Protein AF-A0A349R1I0-F1 (afdb_monomer_lite)

Secondary structure (DSSP, 8-state):
--HHHHHHHHHHHHHHHHHHHHHHHHHHHHHHHHH-TTGGG-GGGS--THHHHHHHHHHT--S-------

Radius of gyration: 22.54 Å; chains: 1; bounding box: 50×41×51 Å

Foldseek 3Di:
DPPVVVVVVVVVVVVVVVVVVVVVVVVQVVQCVVPNNPSVVPCVVDDDCVVVVVVVVVVPDDDDDDDDDD

pLDDT: mean 78.24, std 19.96, range [39.5, 98.31]

Structure (mmCIF, N/CA/C/O backbone):
data_AF-A0A349R1I0-F1
#
_entry.id   AF-A0A349R1I0-F1
#
loop_
_atom_site.group_PDB
_atom_site.id
_atom_site.type_symbol
_atom_site.label_atom_id
_atom_site.label_alt_id
_atom_site.label_comp_id
_atom_site.label_asym_id
_atom_site.label_entity_id
_atom_site.label_seq_id
_atom_site.pdbx_PDB_ins_code
_atom_site.Cartn_x
_atom_site.Cartn_y
_atom_site.Cartn_z
_atom_site.occupancy
_atom_site.B_iso_or_equiv
_atom_site.auth_seq_id
_atom_site.auth_comp_id
_atom_site.auth_asym_id
_atom_site.auth_atom_id
_atom_site.pdbx_PDB_model_num
ATOM 1 N N . MET A 1 1 ? -6.031 17.691 30.843 1.00 57.44 1 MET A N 1
ATOM 2 C CA . MET A 1 1 ? -5.980 18.201 29.453 1.00 57.44 1 MET A CA 1
ATOM 3 C C . MET A 1 1 ? -5.134 17.267 28.571 1.00 57.44 1 MET A C 1
ATOM 5 O O . MET A 1 1 ? -4.005 17.608 28.291 1.00 57.44 1 MET A O 1
ATOM 9 N N . TYR A 1 2 ? -5.622 16.071 28.194 1.00 60.47 2 TYR A N 1
ATOM 10 C CA . TYR A 1 2 ? -4.927 15.138 27.259 1.00 60.47 2 TYR A CA 1
ATOM 11 C C . TYR A 1 2 ? -5.856 14.082 26.616 1.00 60.47 2 TYR A C 1
ATOM 13 O O . TYR A 1 2 ? -5.467 13.383 25.684 1.00 60.47 2 TYR A O 1
ATOM 21 N N . CYS A 1 3 ? -7.100 13.947 27.088 1.00 63.84 3 CYS A N 1
ATOM 22 C CA . CYS A 1 3 ? -8.033 12.934 26.586 1.00 63.84 3 CYS A CA 1
ATOM 23 C C . CYS A 1 3 ? -8.590 13.250 25.185 1.00 63.84 3 CYS A C 1
ATOM 25 O O . CYS A 1 3 ? -8.939 12.326 24.456 1.00 63.84 3 CYS A O 1
ATOM 27 N N . PHE A 1 4 ? -8.636 14.531 24.799 1.00 64.56 4 PHE A N 1
ATOM 28 C CA . PHE A 1 4 ? -9.176 14.982 23.512 1.00 64.56 4 PHE A CA 1
ATOM 29 C C . PHE A 1 4 ? -8.277 14.597 22.319 1.00 64.56 4 PHE A C 1
ATOM 31 O O . PHE A 1 4 ? -8.765 14.016 21.353 1.00 64.56 4 PHE A O 1
ATOM 38 N N . ASP A 1 5 ? -6.955 14.797 22.422 1.00 80.12 5 ASP A N 1
ATOM 39 C CA . ASP A 1 5 ? -5.992 14.435 21.360 1.00 80.12 5 ASP A CA 1
ATOM 40 C C . ASP A 1 5 ? -5.950 12.922 21.099 1.00 80.12 5 ASP A C 1
ATOM 42 O O . ASP A 1 5 ? -5.868 12.472 19.959 1.00 80.12 5 ASP A O 1
ATOM 46 N N . ARG A 1 6 ? -6.074 12.104 22.153 1.00 84.38 6 ARG A N 1
ATOM 47 C CA . ARG A 1 6 ? -6.008 10.640 22.031 1.00 8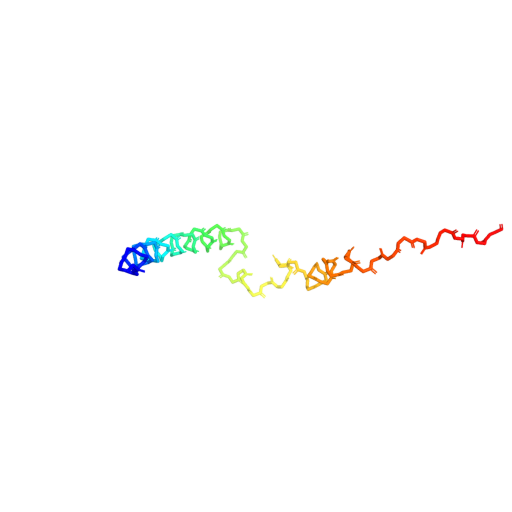4.38 6 ARG A CA 1
ATOM 48 C C . ARG A 1 6 ? -7.172 10.070 21.216 1.00 84.38 6 ARG A C 1
ATOM 50 O O . ARG A 1 6 ? -6.968 9.119 20.464 1.00 84.38 6 ARG A O 1
ATOM 57 N N . GLY A 1 7 ? -8.378 10.613 21.387 1.00 87.75 7 GLY A N 1
ATOM 58 C CA . GLY A 1 7 ? -9.552 10.199 20.615 1.00 87.75 7 GLY A CA 1
ATOM 59 C C . GLY A 1 7 ? -9.421 10.594 19.146 1.00 87.75 7 GLY A C 1
ATOM 60 O O . GLY A 1 7 ? -9.605 9.755 18.266 1.00 87.75 7 GLY A O 1
ATOM 61 N N . LEU A 1 8 ? -9.005 11.839 18.900 1.00 88.12 8 LEU A N 1
ATOM 62 C CA . LEU A 1 8 ? -8.777 12.355 17.554 1.00 88.12 8 LEU A CA 1
ATOM 63 C C . LEU A 1 8 ? -7.698 11.557 16.815 1.00 88.12 8 LEU A C 1
ATOM 65 O O . LEU A 1 8 ? -7.924 11.131 15.689 1.00 88.12 8 LEU A O 1
ATOM 69 N N . ARG A 1 9 ? -6.560 11.283 17.463 1.00 89.25 9 ARG A N 1
ATOM 70 C CA . ARG A 1 9 ? -5.474 10.486 16.879 1.00 89.25 9 ARG A CA 1
ATOM 71 C C . ARG A 1 9 ? -5.943 9.092 16.480 1.00 89.25 9 ARG A C 1
ATOM 73 O O . ARG A 1 9 ? -5.653 8.659 15.376 1.00 89.25 9 ARG A O 1
ATOM 80 N N . LYS A 1 10 ? -6.703 8.408 17.342 1.00 90.31 10 LYS A N 1
ATOM 81 C CA . LYS A 1 10 ? -7.253 7.081 17.022 1.00 90.31 10 LYS A CA 1
ATOM 82 C C . LYS A 1 10 ? -8.179 7.120 15.808 1.00 90.31 10 LYS A C 1
ATOM 84 O O . LYS A 1 10 ? -8.073 6.256 14.948 1.00 90.31 10 LYS A O 1
ATOM 89 N N . LEU A 1 11 ? -9.059 8.118 15.742 1.00 93.44 11 LEU A N 1
ATOM 90 C CA . LEU A 1 11 ? -9.992 8.277 14.630 1.00 93.44 11 LEU A CA 1
ATOM 91 C C . LEU A 1 11 ? -9.256 8.597 13.321 1.00 93.44 11 LEU A C 1
ATOM 93 O O . LEU A 1 11 ? -9.487 7.940 12.314 1.00 93.44 11 LEU A O 1
ATOM 97 N N . VAL A 1 12 ? -8.323 9.550 13.348 1.00 95.31 12 VAL A N 1
ATOM 98 C CA . VAL A 1 12 ? -7.536 9.938 12.169 1.00 95.31 12 VAL A CA 1
ATOM 99 C C . VAL A 1 12 ? -6.674 8.780 11.672 1.00 95.31 12 VAL A C 1
ATOM 101 O O . VAL A 1 12 ? -6.661 8.520 10.475 1.00 95.31 12 VAL A O 1
ATOM 104 N N . THR A 1 13 ? -5.987 8.053 12.558 1.00 94.31 13 THR A N 1
ATOM 105 C CA . THR A 1 13 ? -5.163 6.905 12.152 1.00 94.31 13 THR A CA 1
ATOM 106 C C . THR A 1 13 ? -6.010 5.794 11.531 1.00 94.31 13 THR A C 1
ATOM 108 O O . THR A 1 13 ? -5.648 5.301 10.469 1.00 94.31 13 THR A O 1
ATOM 111 N N . ALA A 1 14 ? -7.168 5.466 12.113 1.00 95.75 14 ALA A N 1
ATOM 112 C CA . ALA A 1 14 ? -8.050 4.432 11.569 1.00 95.75 14 ALA A CA 1
ATOM 113 C C . ALA A 1 14 ? -8.590 4.778 10.168 1.00 95.75 14 ALA A C 1
ATOM 115 O O . ALA A 1 14 ? -8.693 3.907 9.305 1.00 95.75 14 ALA A O 1
ATOM 116 N N . GLU A 1 15 ? -8.925 6.045 9.911 1.00 97.06 15 GLU A N 1
ATOM 117 C CA . GLU A 1 15 ? -9.363 6.459 8.573 1.00 97.06 15 GLU A CA 1
ATOM 118 C C . GLU A 1 15 ? -8.188 6.583 7.589 1.00 97.06 15 GLU A C 1
ATOM 120 O O . GLU A 1 15 ? -8.335 6.235 6.416 1.00 97.06 15 GLU A O 1
ATOM 125 N N . LEU A 1 16 ? -7.004 7.000 8.050 1.00 97.19 16 LEU A N 1
ATOM 126 C CA . LEU A 1 16 ? -5.793 7.026 7.223 1.00 97.19 16 LEU A CA 1
ATOM 127 C C . LEU A 1 16 ? -5.374 5.629 6.761 1.00 97.19 16 LEU A C 1
ATOM 129 O O . LEU A 1 16 ? -4.952 5.491 5.618 1.00 97.19 16 LEU A O 1
ATOM 133 N N . GLU A 1 17 ? -5.533 4.600 7.595 1.00 97.62 17 GLU A N 1
ATOM 134 C CA . GLU A 1 17 ? -5.286 3.204 7.205 1.00 97.62 17 GLU A CA 1
ATOM 135 C C . GLU A 1 17 ? -6.177 2.783 6.024 1.00 97.62 17 GLU A C 1
ATOM 137 O O . GLU A 1 17 ? -5.700 2.190 5.057 1.00 97.62 17 GLU A O 1
ATOM 142 N N . LYS A 1 18 ? -7.464 3.156 6.027 1.00 97.50 18 LYS A N 1
ATOM 143 C CA . LYS A 1 18 ? -8.367 2.859 4.897 1.00 97.50 18 LYS A CA 1
ATOM 144 C C . LYS A 1 18 ? -7.955 3.597 3.624 1.00 97.50 18 LYS A C 1
ATOM 146 O O . LYS A 1 18 ? -7.995 3.021 2.536 1.00 97.50 18 LYS A O 1
ATOM 151 N N . ILE A 1 19 ? -7.575 4.869 3.757 1.00 97.81 19 ILE A N 1
ATOM 152 C CA . ILE A 1 19 ? -7.106 5.694 2.636 1.00 97.81 19 ILE A CA 1
ATOM 153 C C . ILE A 1 19 ? -5.818 5.105 2.050 1.00 97.81 19 ILE A C 1
ATOM 155 O O . ILE A 1 19 ? -5.695 4.999 0.833 1.00 97.81 19 ILE A O 1
ATOM 159 N N . GLU A 1 20 ? -4.888 4.678 2.899 1.00 98.00 20 GLU A N 1
ATOM 160 C CA . GLU A 1 20 ? -3.623 4.058 2.507 1.00 98.00 20 GLU A CA 1
ATOM 161 C C . GLU A 1 20 ? -3.851 2.791 1.674 1.00 98.00 20 GLU A C 1
ATOM 163 O O . GLU A 1 20 ? -3.336 2.698 0.556 1.00 98.00 20 GLU A O 1
ATOM 168 N N . VAL A 1 21 ? -4.696 1.872 2.152 1.00 98.12 21 VAL A N 1
ATOM 169 C CA . VAL A 1 21 ? -5.039 0.645 1.416 1.00 98.12 21 VAL A CA 1
ATOM 170 C C . VAL A 1 21 ? -5.691 0.969 0.067 1.00 98.12 21 VAL A C 1
ATOM 172 O O . VAL A 1 21 ? -5.332 0.374 -0.954 1.00 98.12 21 VAL A O 1
ATOM 175 N N . ALA A 1 22 ? -6.617 1.932 0.028 1.00 98.31 22 ALA A N 1
ATOM 176 C CA . ALA A 1 22 ? -7.299 2.330 -1.204 1.00 98.31 22 ALA A CA 1
ATOM 177 C C . ALA A 1 22 ? -6.338 2.950 -2.232 1.00 98.31 22 ALA A C 1
ATOM 179 O O . ALA A 1 22 ? -6.360 2.582 -3.412 1.00 98.31 22 ALA A O 1
ATOM 180 N N . ILE A 1 23 ? -5.465 3.858 -1.786 1.00 98.25 23 ILE A N 1
ATOM 181 C CA . ILE A 1 23 ? -4.444 4.483 -2.632 1.00 98.25 23 ILE A CA 1
ATOM 182 C C . ILE A 1 23 ? -3.472 3.420 -3.144 1.00 98.25 23 ILE A C 1
ATOM 184 O O . ILE A 1 23 ? -3.235 3.358 -4.351 1.00 98.25 23 ILE A O 1
ATOM 188 N N . ARG A 1 24 ? -2.971 2.535 -2.274 1.00 96.62 24 ARG A N 1
ATOM 189 C CA . ARG A 1 24 ? -2.050 1.455 -2.656 1.00 96.62 24 ARG A CA 1
ATOM 190 C C . ARG A 1 24 ? -2.658 0.551 -3.723 1.00 96.62 24 ARG A C 1
ATOM 192 O O . ARG A 1 24 ? -2.011 0.279 -4.733 1.00 96.62 24 ARG A O 1
ATOM 199 N N . ALA A 1 25 ? -3.904 0.122 -3.536 1.00 97.69 25 ALA A N 1
ATOM 200 C CA . ALA A 1 25 ? -4.601 -0.706 -4.515 1.00 97.69 25 ALA A CA 1
ATOM 201 C C . ALA A 1 25 ? -4.744 0.012 -5.866 1.00 97.69 25 ALA A C 1
ATOM 203 O O . ALA A 1 25 ? -4.463 -0.571 -6.917 1.00 97.69 25 ALA A O 1
ATOM 204 N N . LYS A 1 26 ? -5.121 1.298 -5.849 1.00 97.94 26 LYS A N 1
ATOM 205 C CA . LYS A 1 26 ? -5.259 2.099 -7.070 1.00 97.94 26 LYS A CA 1
ATOM 206 C C . LYS A 1 26 ? -3.922 2.300 -7.784 1.00 97.94 26 LYS A C 1
ATOM 208 O O . LYS A 1 26 ? -3.873 2.162 -9.005 1.00 97.94 26 LYS A O 1
ATOM 213 N N . MET A 1 27 ? -2.857 2.589 -7.038 1.00 96.38 27 MET A N 1
ATOM 214 C CA . MET A 1 27 ? -1.499 2.721 -7.568 1.00 96.38 27 MET A CA 1
ATOM 215 C C . MET A 1 27 ? -1.040 1.424 -8.229 1.00 96.38 27 MET A C 1
ATOM 217 O O . MET A 1 27 ? -0.656 1.448 -9.395 1.00 96.38 27 MET A O 1
ATOM 221 N N . ILE A 1 28 ? -1.143 0.288 -7.526 1.00 96.31 28 ILE A N 1
ATOM 222 C CA . ILE A 1 28 ? -0.767 -1.025 -8.068 1.00 96.31 28 ILE A CA 1
ATOM 223 C C . ILE A 1 28 ? -1.555 -1.319 -9.343 1.00 96.31 28 ILE A C 1
ATOM 225 O O . ILE A 1 28 ? -0.957 -1.762 -10.319 1.00 96.31 28 ILE A O 1
ATOM 229 N N . TYR A 1 29 ? -2.863 -1.047 -9.367 1.00 97.31 29 TYR A N 1
ATOM 230 C CA . TYR A 1 29 ? -3.691 -1.252 -10.555 1.00 97.31 29 TYR A CA 1
ATOM 231 C C . TYR A 1 29 ? -3.191 -0.439 -11.756 1.00 97.31 29 TYR A C 1
ATOM 233 O O . TYR A 1 29 ? -2.943 -1.010 -12.816 1.00 97.31 29 TYR A O 1
ATOM 241 N N . ILE A 1 30 ? -3.019 0.878 -11.589 1.00 97.56 30 ILE A N 1
ATOM 242 C CA . ILE A 1 30 ? -2.574 1.766 -12.673 1.00 97.56 30 ILE A CA 1
ATOM 243 C C . ILE A 1 30 ? -1.197 1.326 -13.180 1.00 97.56 30 ILE A C 1
ATOM 245 O O . ILE A 1 30 ? -1.018 1.119 -14.378 1.00 97.56 30 ILE A O 1
ATOM 249 N N . LEU A 1 31 ? -0.242 1.138 -12.268 1.00 95.94 31 LEU A N 1
ATOM 250 C CA . LEU A 1 31 ? 1.144 0.836 -12.616 1.00 95.94 31 LEU A CA 1
ATOM 251 C C . LEU A 1 31 ? 1.291 -0.556 -13.229 1.00 95.94 31 LEU A C 1
ATOM 253 O O . LEU A 1 31 ? 2.014 -0.715 -14.206 1.00 95.94 31 LEU A O 1
ATOM 257 N N . SER A 1 32 ? 0.549 -1.548 -12.731 1.00 96.75 32 SER A N 1
ATOM 258 C CA . SER A 1 32 ? 0.567 -2.893 -13.317 1.00 96.75 32 SER A CA 1
ATOM 259 C C . SER A 1 32 ? -0.052 -2.919 -14.709 1.00 96.75 32 SER A C 1
ATOM 261 O O . SER A 1 32 ? 0.391 -3.687 -15.560 1.00 96.75 32 SER A O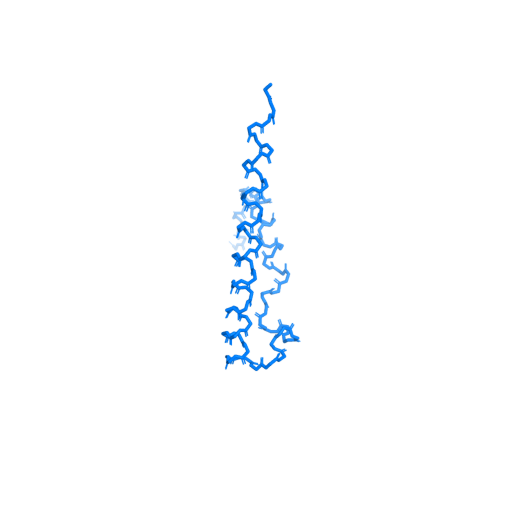 1
ATOM 263 N N . HIS A 1 33 ? -1.057 -2.078 -14.961 1.00 96.38 33 HIS A N 1
ATOM 264 C CA . HIS A 1 33 ? -1.667 -1.964 -16.282 1.00 96.38 33 HIS A CA 1
ATOM 265 C C . HIS A 1 33 ? -0.753 -1.246 -17.286 1.00 96.38 33 HIS A C 1
ATOM 267 O O . HIS A 1 33 ? -0.758 -1.583 -18.465 1.00 96.38 33 HIS A O 1
ATOM 273 N N . GLN A 1 34 ? 0.045 -0.279 -16.825 1.00 96.19 34 GLN A N 1
ATOM 274 C CA . GLN A 1 34 ? 0.955 0.495 -17.676 1.00 96.19 34 GLN A CA 1
ATOM 275 C C . GLN A 1 34 ? 2.299 -0.202 -17.927 1.00 96.19 34 GLN A C 1
ATOM 277 O O . GLN A 1 34 ? 2.803 -0.168 -19.046 1.00 96.19 34 GLN A O 1
ATOM 282 N N . TYR A 1 35 ? 2.879 -0.825 -16.901 1.00 95.38 35 TYR A N 1
ATOM 283 C CA . TYR A 1 35 ? 4.263 -1.314 -16.911 1.00 95.38 35 TYR A CA 1
ATOM 284 C C . TYR A 1 35 ? 4.378 -2.827 -16.673 1.00 95.38 35 TYR A C 1
ATOM 286 O O . TYR A 1 35 ? 5.479 -3.375 -16.643 1.00 95.38 35 TYR A O 1
ATOM 294 N N . GLY A 1 36 ? 3.246 -3.516 -16.521 1.00 94.56 36 GLY A N 1
ATOM 295 C CA . GLY A 1 36 ? 3.187 -4.944 -16.239 1.00 94.56 36 GLY A CA 1
ATOM 296 C C . GLY A 1 36 ? 3.256 -5.279 -14.742 1.00 94.56 36 GLY A C 1
ATOM 297 O O . GLY A 1 36 ? 3.556 -4.430 -13.902 1.00 94.56 36 GLY A O 1
ATOM 298 N N . PRO A 1 37 ? 2.983 -6.540 -14.372 1.00 93.19 37 PRO A N 1
ATOM 299 C CA . PRO A 1 37 ? 2.795 -6.954 -12.977 1.00 93.19 37 PRO A CA 1
ATOM 300 C C . PRO A 1 37 ? 4.043 -6.814 -12.086 1.00 93.19 37 PRO A C 1
ATOM 302 O O . PRO A 1 37 ? 3.912 -6.739 -10.868 1.00 93.19 37 PRO A O 1
ATOM 305 N N . PHE A 1 38 ? 5.243 -6.746 -12.671 1.00 93.62 38 PHE A N 1
ATOM 306 C CA . PHE A 1 38 ? 6.522 -6.646 -11.950 1.00 93.62 38 PHE A CA 1
ATOM 307 C C . PHE A 1 38 ? 7.162 -5.253 -12.044 1.00 93.62 38 PHE A C 1
ATOM 309 O O . PHE A 1 38 ? 8.379 -5.117 -11.923 1.00 93.62 38 PHE A O 1
ATOM 316 N N . TRP A 1 39 ? 6.353 -4.208 -12.246 1.00 93.31 39 TRP A N 1
ATOM 317 C CA . TRP A 1 39 ? 6.815 -2.824 -12.419 1.00 93.31 39 TRP A CA 1
ATOM 318 C C . TRP A 1 39 ? 7.754 -2.336 -11.300 1.00 93.31 39 TRP A C 1
ATOM 320 O O . TRP A 1 39 ? 8.702 -1.609 -11.560 1.00 93.31 39 TRP A O 1
ATOM 330 N N . TYR A 1 40 ? 7.567 -2.786 -10.059 1.00 90.50 40 TYR A N 1
ATOM 331 C CA . TYR A 1 40 ? 8.405 -2.386 -8.921 1.00 90.50 40 TYR A CA 1
ATOM 332 C C . TYR A 1 40 ? 9.854 -2.893 -9.003 1.00 90.50 40 TYR A C 1
ATOM 334 O O . TYR A 1 40 ? 10.713 -2.416 -8.269 1.00 90.50 40 TYR A O 1
ATOM 342 N N . SER A 1 41 ? 10.130 -3.877 -9.864 1.00 91.88 41 SER A N 1
ATOM 343 C CA . SER A 1 41 ? 11.474 -4.431 -10.070 1.00 91.88 41 SER A CA 1
ATOM 344 C C . SER A 1 41 ? 12.234 -3.741 -11.204 1.00 91.88 41 SER A C 1
ATOM 346 O O . SER A 1 41 ? 13.399 -4.058 -11.425 1.00 91.88 41 SER A O 1
ATOM 348 N N . ALA A 1 42 ? 11.591 -2.830 -11.940 1.00 89.50 42 ALA A N 1
ATOM 349 C CA . ALA A 1 42 ? 12.195 -2.112 -13.053 1.00 89.50 42 ALA A CA 1
ATOM 350 C C . ALA A 1 42 ? 12.855 -0.814 -12.537 1.00 89.50 42 ALA A C 1
ATOM 352 O O . ALA A 1 42 ? 12.157 0.171 -12.290 1.00 89.50 42 ALA A O 1
ATOM 353 N N . PRO A 1 43 ? 14.194 -0.776 -12.366 1.00 85.38 43 PRO A N 1
ATOM 354 C CA . PRO A 1 43 ? 14.889 0.370 -11.770 1.00 85.38 43 PRO A CA 1
ATOM 355 C C . PRO A 1 43 ? 14.787 1.635 -12.629 1.00 85.38 43 PRO A C 1
ATOM 357 O O . PRO A 1 43 ? 14.925 2.740 -12.123 1.00 85.38 43 PRO A O 1
ATOM 360 N N . ASN A 1 44 ? 14.506 1.483 -13.923 1.00 87.19 44 ASN A N 1
ATOM 361 C CA . ASN A 1 44 ? 14.296 2.577 -14.866 1.00 87.19 44 ASN A CA 1
ATOM 362 C C . ASN A 1 44 ? 12.963 3.323 -14.671 1.00 87.19 44 ASN A C 1
ATOM 364 O O . ASN A 1 44 ? 12.774 4.361 -15.295 1.00 87.19 44 ASN A O 1
ATOM 368 N N . LEU A 1 45 ? 12.033 2.793 -13.865 1.00 87.00 45 LEU A N 1
ATOM 369 C CA . LEU A 1 45 ? 10.760 3.452 -13.537 1.00 87.00 45 LEU A CA 1
ATOM 370 C C . LEU A 1 45 ? 10.867 4.388 -12.325 1.00 87.00 45 LEU A C 1
ATOM 372 O O . LEU A 1 45 ? 9.896 5.067 -11.994 1.00 87.00 45 LEU A O 1
ATOM 376 N N . PHE A 1 46 ? 12.025 4.424 -11.666 1.00 85.75 46 PHE A N 1
ATOM 377 C CA . PHE A 1 46 ? 12.277 5.251 -10.495 1.00 85.75 46 PHE A CA 1
ATOM 378 C C . PHE A 1 46 ? 13.348 6.292 -10.813 1.00 85.75 46 PHE A C 1
ATOM 380 O O . PHE A 1 46 ? 14.346 6.001 -11.473 1.00 85.75 46 PHE A O 1
ATOM 387 N N . GLU A 1 47 ? 13.147 7.512 -10.322 1.00 79.31 47 GLU A N 1
ATOM 388 C CA . GLU A 1 47 ? 14.184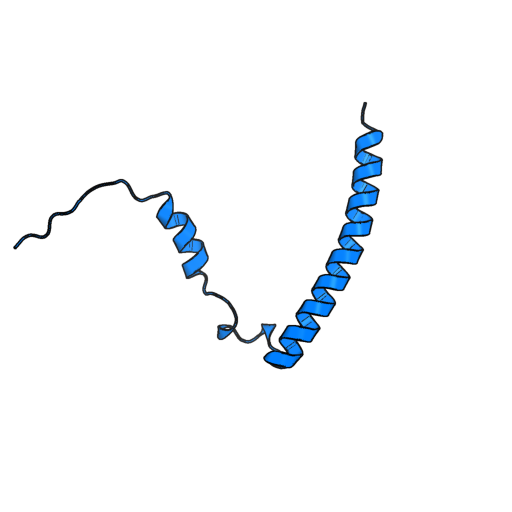 8.539 -10.358 1.00 79.31 47 GLU A CA 1
ATOM 389 C C . GLU A 1 47 ? 15.392 8.064 -9.539 1.00 79.31 47 GLU A C 1
ATOM 391 O O . GLU A 1 47 ? 15.247 7.603 -8.406 1.00 79.31 47 GLU A O 1
ATOM 396 N N . SER A 1 48 ? 16.590 8.150 -10.120 1.00 70.19 48 SER A N 1
ATOM 397 C CA . SER A 1 48 ? 17.823 7.730 -9.443 1.00 70.19 48 SER A CA 1
ATOM 398 C C . SER A 1 48 ? 18.111 8.582 -8.195 1.00 70.19 48 SER A C 1
ATOM 400 O O . SER A 1 48 ? 17.765 9.767 -8.156 1.00 70.19 48 SER A O 1
ATOM 402 N N . ASP A 1 49 ? 18.842 8.023 -7.219 1.00 60.72 49 ASP A N 1
ATOM 403 C CA . ASP A 1 49 ? 19.304 8.694 -5.981 1.00 60.72 49 ASP A CA 1
ATOM 404 C C . ASP A 1 49 ? 19.983 10.061 -6.206 1.00 60.72 49 ASP A C 1
ATOM 406 O O . ASP A 1 49 ? 20.102 10.880 -5.291 1.00 60.72 49 ASP A O 1
ATOM 410 N N . GLN A 1 50 ? 20.403 10.351 -7.440 1.00 58.53 50 GLN A N 1
ATOM 411 C CA . GLN A 1 50 ? 20.952 11.642 -7.838 1.00 58.53 50 GLN A CA 1
ATOM 412 C C . GLN A 1 50 ? 19.973 12.805 -7.622 1.00 58.53 50 GLN A C 1
ATOM 414 O O . GLN A 1 50 ? 20.427 13.920 -7.361 1.00 58.53 50 GLN A O 1
ATOM 419 N N . LEU A 1 51 ? 18.654 12.578 -7.679 1.00 60.88 51 LEU A N 1
ATOM 420 C CA . LEU A 1 51 ? 17.660 13.623 -7.407 1.00 60.88 51 LEU A CA 1
ATOM 421 C C . LEU A 1 51 ? 17.634 14.009 -5.918 1.00 60.88 51 LEU A C 1
ATOM 423 O O . LEU A 1 51 ? 17.536 15.192 -5.590 1.00 60.88 51 LEU A O 1
ATOM 427 N N . HIS A 1 52 ? 17.794 13.032 -5.020 1.00 56.69 52 HIS A N 1
ATOM 428 C CA . HIS A 1 52 ? 17.818 13.270 -3.574 1.00 56.69 52 HIS A CA 1
ATOM 429 C C . HIS A 1 52 ? 19.101 14.006 -3.152 1.00 56.69 52 HIS A C 1
ATOM 431 O O . HIS A 1 52 ? 19.060 14.922 -2.331 1.00 56.69 52 HIS A O 1
ATOM 437 N N . LEU A 1 53 ? 20.225 13.697 -3.809 1.00 58.12 53 LEU A N 1
ATOM 438 C CA . LEU A 1 53 ? 21.483 14.438 -3.666 1.00 58.12 53 LEU A CA 1
ATOM 439 C C . LEU A 1 53 ? 21.377 15.872 -4.208 1.00 58.12 53 LEU A C 1
ATOM 441 O O . LEU A 1 53 ? 21.954 16.795 -3.637 1.00 58.12 53 LEU A O 1
ATOM 445 N N . ARG A 1 54 ? 20.604 16.093 -5.278 1.00 56.53 54 ARG A N 1
ATOM 446 C CA . ARG A 1 54 ? 20.422 17.423 -5.878 1.00 56.53 54 ARG A CA 1
ATOM 447 C C . ARG A 1 54 ? 19.676 18.403 -4.973 1.00 56.53 54 ARG A C 1
ATOM 449 O O . ARG A 1 54 ? 19.976 19.589 -5.027 1.00 56.53 54 ARG A O 1
ATOM 456 N N . GLY A 1 55 ? 18.756 17.925 -4.132 1.00 58.19 55 GLY A N 1
ATOM 457 C CA . GLY A 1 55 ? 18.104 18.752 -3.108 1.00 58.19 55 GLY A CA 1
ATOM 458 C C . GLY A 1 55 ? 19.084 19.242 -2.035 1.00 58.19 55 GLY A C 1
ATOM 459 O O . GLY A 1 55 ? 19.017 20.395 -1.624 1.00 58.19 55 GLY A O 1
ATOM 460 N N . HIS A 1 56 ? 20.052 18.402 -1.656 1.00 56.69 56 HIS A N 1
ATOM 461 C CA . HIS A 1 56 ? 21.097 18.752 -0.688 1.00 56.69 56 HIS A CA 1
ATOM 462 C C . HIS A 1 56 ? 22.123 19.750 -1.255 1.00 56.69 56 HIS A C 1
ATOM 464 O O . HIS A 1 56 ? 22.590 20.636 -0.545 1.00 56.69 56 HIS A O 1
ATOM 470 N N . LEU A 1 57 ? 22.428 19.659 -2.554 1.00 55.28 57 LEU A N 1
ATOM 471 C CA . LEU A 1 57 ? 23.384 20.546 -3.228 1.00 55.28 57 LEU A CA 1
ATOM 472 C C . LEU A 1 57 ? 22.838 21.955 -3.525 1.00 55.28 57 LEU A C 1
ATOM 474 O O . LEU A 1 57 ? 23.618 22.823 -3.905 1.00 55.28 57 LEU A O 1
ATOM 478 N N . ILE A 1 58 ? 21.530 22.201 -3.373 1.00 56.50 58 ILE A N 1
ATOM 479 C CA . ILE A 1 58 ? 20.929 23.533 -3.584 1.00 56.50 58 ILE A CA 1
ATOM 480 C C . ILE A 1 58 ? 21.014 24.401 -2.315 1.00 56.50 58 ILE A C 1
ATOM 482 O O . ILE A 1 58 ? 21.117 25.619 -2.425 1.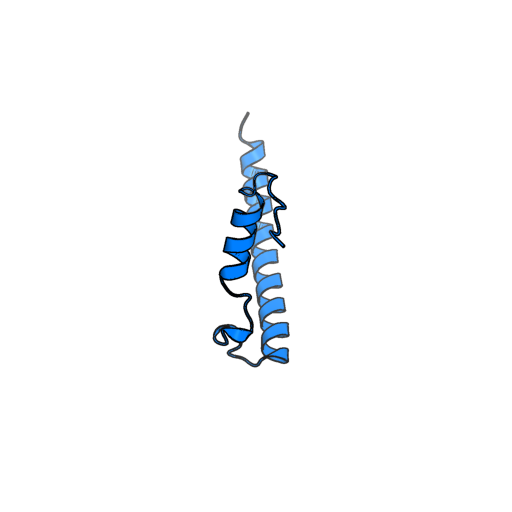00 56.50 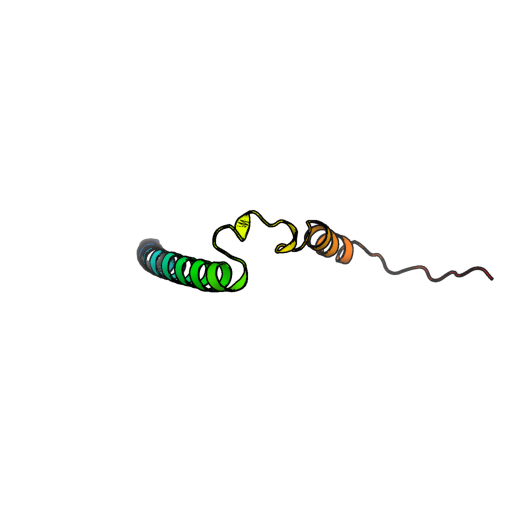58 ILE A O 1
ATOM 486 N N . GLU A 1 59 ? 21.058 23.810 -1.114 1.00 53.31 59 GLU A N 1
ATOM 487 C CA . GLU A 1 59 ? 21.284 24.569 0.132 1.00 53.31 59 GLU A CA 1
ATOM 488 C C . GLU A 1 59 ? 22.759 24.958 0.337 1.00 53.31 59 GLU A C 1
ATOM 490 O O . GLU A 1 59 ? 23.057 25.881 1.094 1.00 53.31 59 GLU A O 1
ATOM 495 N N . SER A 1 60 ? 23.691 24.291 -0.353 1.00 56.25 60 SER A N 1
ATOM 496 C CA . SER A 1 60 ? 25.133 24.444 -0.142 1.00 56.25 60 SER A CA 1
ATOM 497 C C . SER A 1 60 ? 25.871 25.203 -1.248 1.00 56.25 60 SER A C 1
ATOM 499 O O . SER A 1 60 ? 27.087 25.050 -1.351 1.00 56.25 60 SER A O 1
ATOM 501 N N . THR A 1 61 ? 25.203 25.994 -2.095 1.00 52.59 61 THR A N 1
ATOM 502 C CA . THR A 1 61 ? 25.917 26.903 -3.010 1.00 52.59 61 THR A CA 1
ATOM 503 C C . THR A 1 61 ? 26.025 28.299 -2.400 1.00 52.59 61 THR A C 1
ATOM 505 O O . THR A 1 61 ? 25.063 29.069 -2.475 1.00 52.59 61 THR A O 1
ATOM 508 N N . PRO A 1 62 ? 27.186 28.688 -1.840 1.00 46.25 62 PRO A N 1
ATOM 509 C CA . PRO A 1 62 ? 27.546 30.087 -1.764 1.00 46.25 62 PRO A CA 1
ATOM 510 C C . PRO A 1 62 ? 27.543 30.670 -3.175 1.00 46.25 62 PRO A C 1
ATOM 512 O O . PRO A 1 62 ? 28.104 30.112 -4.117 1.00 46.25 62 PRO A O 1
ATOM 515 N N . PHE A 1 63 ? 26.897 31.819 -3.288 1.00 59.25 63 PHE A N 1
ATOM 516 C CA . PHE A 1 63 ? 27.156 32.824 -4.305 1.00 59.25 63 PHE A CA 1
ATOM 517 C C . PHE A 1 63 ? 28.684 32.973 -4.525 1.00 59.25 63 PHE A C 1
ATOM 519 O O . PHE A 1 63 ? 29.427 32.939 -3.546 1.00 59.25 63 PHE A O 1
ATOM 526 N N . LEU A 1 64 ? 29.117 33.231 -5.773 1.00 43.75 64 LEU A N 1
ATOM 527 C CA . LEU A 1 64 ? 30.500 33.473 -6.265 1.00 43.75 64 LEU A CA 1
ATOM 528 C C . LEU A 1 64 ? 31.252 32.196 -6.740 1.00 43.7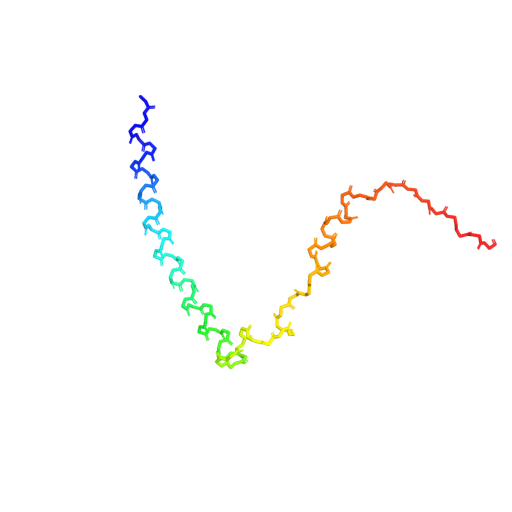5 64 LEU A C 1
ATOM 530 O O . LEU A 1 64 ? 31.338 31.218 -6.017 1.00 43.75 64 LEU A O 1
ATOM 534 N N . TYR A 1 65 ? 31.837 32.094 -7.942 1.00 43.62 65 TYR A N 1
ATOM 535 C CA . TYR A 1 65 ? 32.424 33.101 -8.832 1.00 43.62 65 TYR A CA 1
ATOM 536 C C . TYR A 1 65 ? 32.196 32.786 -10.323 1.00 43.62 65 TYR A C 1
ATOM 538 O O . TYR A 1 65 ? 32.477 31.687 -10.797 1.00 43.62 65 TYR A O 1
ATOM 546 N N . THR A 1 66 ? 31.820 33.816 -11.085 1.00 49.56 66 THR A N 1
ATOM 547 C CA . THR A 1 66 ? 32.185 33.937 -12.500 1.00 49.56 66 THR A CA 1
ATOM 548 C C . THR A 1 66 ? 33.628 34.427 -12.561 1.00 49.56 66 THR A C 1
ATOM 550 O O . THR A 1 66 ? 33.890 35.584 -12.255 1.00 49.56 66 THR A O 1
ATOM 553 N N . HIS A 1 67 ? 34.551 33.571 -12.985 1.00 45.00 67 HIS A N 1
ATOM 554 C CA . HIS A 1 67 ? 35.762 33.997 -13.684 1.00 45.00 67 HIS A CA 1
ATOM 555 C C . HIS A 1 67 ? 36.048 32.959 -14.769 1.00 45.00 67 HIS A C 1
ATOM 557 O O . HIS A 1 67 ? 36.698 31.944 -14.543 1.00 45.00 67 HIS A O 1
ATOM 563 N N . LYS A 1 68 ? 35.487 33.200 -15.959 1.00 41.78 68 LYS A N 1
ATOM 564 C CA . LYS A 1 68 ? 36.050 32.646 -17.187 1.00 41.78 68 LYS A CA 1
ATOM 565 C C . LYS A 1 68 ? 37.264 33.504 -17.510 1.00 41.78 68 LYS A C 1
ATOM 567 O O . LYS A 1 68 ? 37.107 34.645 -17.932 1.00 41.78 68 LYS A O 1
ATOM 572 N N . GLU A 1 69 ? 38.440 32.957 -17.242 1.00 41.03 69 GLU A N 1
ATOM 573 C CA . GLU A 1 69 ? 39.654 33.341 -17.947 1.00 41.03 69 GLU A CA 1
ATOM 574 C C . GLU A 1 69 ? 39.449 33.059 -19.440 1.00 41.03 69 GLU A C 1
ATOM 576 O O . GLU A 1 69 ? 39.202 31.913 -19.824 1.00 41.03 69 GLU A O 1
ATOM 581 N N . LEU A 1 70 ? 39.500 34.120 -20.243 1.00 39.50 70 LEU A N 1
ATOM 582 C CA . LEU A 1 70 ? 40.004 34.164 -21.615 1.00 39.50 70 LEU A CA 1
ATOM 583 C C . LEU A 1 70 ? 40.606 35.556 -21.827 1.00 39.50 70 LEU A C 1
ATOM 585 O O . LEU A 1 70 ? 39.929 36.538 -21.445 1.00 39.50 70 LEU A O 1
#

Sequence (70 aa):
MYCFDRGLRKLVTAELEKIEVAIRAKMIYILSHQYGPFWYSAPNLFESDQLHLRGHLIESTPFLYTHKEL